Protein AF-A0A9J6FF32-F1 (afdb_monomer_lite)

Foldseek 3Di:
DLLCCCVVPVVCCLPVNPDDPSDDADEDDPPCVCVDPVNVVSCVVVVHHHDPPPCPVVVVVVVVVVVVCVVDCNVVVVVVCVVVVVVQCVVVVNDDDPD

Secondary structure (DSSP, 8-state):
-HHHHIIIIIHHHHHHSS-SS----B-----TTTTSHHHHHHHHHTT--B-----HHHHHHHHHHHHHHHTSSHHHHHHHTHHHHHHHHHHTTTSPP--

pLDDT: mean 79.6, std 11.07, range [51.25, 94.94]

InterPro domains:
  IPR036397 Ribonuclease H superfamily [G3DSA:3.30.420.10] (2-99)

Structure (mmCIF, N/CA/C/O backbone):
data_AF-A0A9J6FF32-F1
#
_entry.id   AF-A0A9J6FF32-F1
#
loop_
_atom_site.group_PDB
_atom_site.id
_atom_site.type_symbol
_atom_site.label_atom_id
_atom_site.label_alt_id
_atom_site.label_comp_id
_atom_site.label_asym_id
_atom_site.label_entity_id
_atom_site.label_seq_id
_atom_site.pdbx_PDB_ins_code
_atom_site.Cartn_x
_atom_site.Cartn_y
_atom_site.Cartn_z
_atom_site.occupancy
_atom_site.B_iso_or_equiv
_atom_site.auth_seq_id
_atom_site.auth_comp_id
_atom_site.auth_asym_id
_atom_site.auth_atom_id
_atom_site.pdbx_PDB_model_num
ATOM 1 N N . MET A 1 1 ? -13.613 3.757 -12.687 1.00 53.69 1 MET A N 1
ATOM 2 C CA . MET A 1 1 ? -12.268 3.211 -12.390 1.00 53.69 1 MET A CA 1
ATOM 3 C C . MET A 1 1 ? -11.546 4.081 -11.364 1.00 53.69 1 MET A C 1
ATOM 5 O O . MET A 1 1 ? -11.452 3.635 -10.238 1.00 53.69 1 MET A O 1
ATOM 9 N N . ALA A 1 2 ? -11.121 5.318 -11.669 1.00 52.84 2 ALA A N 1
ATOM 10 C CA . ALA A 1 2 ? -10.558 6.221 -10.644 1.00 52.84 2 ALA A CA 1
ATOM 11 C C . ALA A 1 2 ? -11.623 7.029 -9.872 1.00 52.84 2 ALA A C 1
ATOM 13 O O . ALA A 1 2 ? -11.468 7.228 -8.672 1.00 52.84 2 ALA A O 1
ATOM 14 N N . SER A 1 3 ? -12.720 7.444 -10.531 1.00 59.38 3 SER A N 1
ATOM 15 C CA . SER A 1 3 ? -13.782 8.211 -9.851 1.00 59.38 3 SER A CA 1
ATOM 16 C C . SER A 1 3 ? -14.506 7.424 -8.770 1.00 59.38 3 SER A C 1
ATOM 18 O O . SER A 1 3 ? -14.885 7.984 -7.753 1.00 59.38 3 SER A O 1
ATOM 20 N N . ASP A 1 4 ? -14.624 6.116 -8.980 1.00 76.50 4 ASP A N 1
ATOM 21 C CA . ASP A 1 4 ? -15.305 5.205 -8.068 1.00 76.50 4 ASP A CA 1
ATOM 22 C C . ASP A 1 4 ? -14.591 5.163 -6.709 1.00 76.50 4 ASP A C 1
ATOM 24 O O . ASP A 1 4 ? -15.208 5.386 -5.683 1.00 76.50 4 ASP A O 1
ATOM 28 N N . ILE A 1 5 ? -13.258 5.029 -6.696 1.00 82.69 5 ILE A N 1
ATOM 29 C CA . ILE A 1 5 ? -12.470 4.897 -5.457 1.00 82.69 5 ILE A CA 1
ATOM 30 C C . ILE A 1 5 ? -12.446 6.190 -4.632 1.00 82.69 5 ILE A C 1
ATOM 32 O O . ILE A 1 5 ? -12.495 6.135 -3.402 1.00 82.69 5 ILE A O 1
ATOM 36 N N . VAL A 1 6 ? -12.343 7.354 -5.282 1.00 81.31 6 VAL A N 1
ATOM 37 C CA . VAL A 1 6 ? -12.333 8.640 -4.562 1.00 81.31 6 VAL A CA 1
ATOM 38 C C . VAL A 1 6 ? -13.655 8.831 -3.820 1.00 81.31 6 VAL A C 1
ATOM 40 O O . VAL A 1 6 ? -13.652 9.132 -2.627 1.00 81.31 6 VAL A O 1
ATOM 43 N N . ASP A 1 7 ? -14.768 8.580 -4.506 1.00 85.25 7 ASP A N 1
ATOM 44 C CA . ASP A 1 7 ? -16.105 8.794 -3.961 1.00 85.25 7 ASP A CA 1
ATOM 45 C C . ASP A 1 7 ? -16.541 7.673 -3.003 1.00 85.25 7 ASP A C 1
ATOM 47 O O . ASP A 1 7 ? -17.208 7.947 -2.008 1.00 85.25 7 ASP A O 1
ATOM 51 N N . SER A 1 8 ? -16.161 6.419 -3.266 1.00 86.56 8 SER A N 1
ATOM 52 C CA . SER A 1 8 ? -16.629 5.259 -2.499 1.00 86.56 8 SER A CA 1
ATOM 53 C C . SER A 1 8 ? -15.719 4.868 -1.335 1.00 86.56 8 SER A C 1
ATOM 55 O O . SER A 1 8 ? -16.145 4.104 -0.472 1.00 86.56 8 SER A O 1
ATOM 57 N N . VAL A 1 9 ? -14.462 5.327 -1.319 1.00 85.31 9 VAL A N 1
ATOM 58 C CA . VAL A 1 9 ? -13.478 4.944 -0.293 1.00 85.31 9 VAL A CA 1
ATOM 59 C C . VAL A 1 9 ? -12.825 6.161 0.339 1.00 85.31 9 VAL A C 1
ATOM 61 O O . VAL A 1 9 ? -12.900 6.319 1.553 1.00 85.31 9 VAL A O 1
ATOM 64 N N . VAL A 1 10 ? -12.182 7.021 -0.456 1.00 83.12 10 VAL A N 1
ATOM 65 C CA . VAL A 1 10 ? -11.316 8.084 0.083 1.00 83.12 10 VAL A CA 1
ATOM 66 C C . VAL A 1 10 ? -12.116 9.099 0.893 1.00 83.12 10 VAL A C 1
ATOM 68 O O . VAL A 1 10 ? -11.735 9.407 2.019 1.00 83.12 10 VAL A O 1
ATOM 71 N N . ILE A 1 11 ? -13.224 9.599 0.342 1.00 84.81 11 ILE A N 1
ATOM 72 C CA . ILE A 1 11 ? -14.060 10.596 1.019 1.00 84.81 11 ILE A CA 1
ATOM 73 C C . ILE A 1 11 ? -14.747 10.005 2.262 1.00 84.81 11 ILE A C 1
ATOM 75 O O . ILE A 1 11 ? -14.587 10.597 3.329 1.00 84.81 11 ILE A O 1
ATOM 79 N N . PRO A 1 12 ? -15.431 8.843 2.197 1.00 87.00 12 PRO A N 1
ATOM 80 C CA . PRO A 1 12 ? -16.011 8.229 3.393 1.00 87.00 12 PRO A CA 1
ATOM 81 C C . PRO A 1 12 ? -14.971 7.941 4.477 1.00 87.00 12 PRO A C 1
ATOM 83 O O . PRO A 1 12 ? -15.205 8.214 5.646 1.00 87.00 12 PRO A O 1
ATOM 86 N N . TYR A 1 13 ? -13.786 7.453 4.105 1.00 82.81 13 TYR A N 1
ATOM 87 C CA . TYR A 1 13 ? -12.728 7.180 5.077 1.00 82.81 13 TYR A CA 1
ATOM 88 C C . TYR A 1 13 ? -12.163 8.455 5.715 1.00 82.81 13 TYR A C 1
ATOM 90 O O . TYR A 1 13 ? -11.763 8.434 6.876 1.00 82.81 13 TYR A O 1
ATOM 98 N N . ALA A 1 14 ? -12.122 9.565 4.976 1.00 80.62 14 ALA A N 1
ATOM 99 C CA . ALA A 1 14 ? -11.718 10.852 5.523 1.00 80.62 14 ALA A CA 1
ATOM 100 C C . ALA A 1 14 ? -12.778 11.416 6.484 1.00 80.62 14 ALA A C 1
ATOM 102 O O . ALA A 1 14 ? -12.424 11.892 7.552 1.00 80.62 14 ALA A O 1
ATOM 103 N N . LEU A 1 15 ? -14.065 11.346 6.134 1.00 81.38 15 LEU A N 1
ATOM 104 C CA . LEU A 1 15 ? -15.141 11.964 6.919 1.00 81.38 15 LEU A CA 1
ATOM 105 C C . LEU A 1 15 ? -15.604 11.117 8.113 1.00 81.38 15 LEU A C 1
ATOM 107 O O . LEU A 1 15 ? -15.848 11.664 9.184 1.00 81.38 15 LEU A O 1
ATOM 111 N N . ASP A 1 16 ? -15.707 9.801 7.929 1.00 82.19 16 ASP A N 1
ATOM 112 C CA . ASP A 1 16 ? -16.260 8.859 8.913 1.00 82.19 16 ASP A CA 1
ATOM 113 C C . ASP A 1 16 ? -15.176 7.970 9.558 1.00 82.19 16 ASP A C 1
ATOM 115 O O . ASP A 1 16 ? -15.471 7.057 10.334 1.00 82.19 16 ASP A O 1
ATOM 119 N N . GLY A 1 17 ? -13.904 8.196 9.211 1.00 74.94 17 GLY A N 1
ATOM 120 C CA . GLY A 1 17 ? -12.762 7.465 9.756 1.00 74.94 17 GLY A CA 1
ATOM 121 C C . GLY A 1 17 ? -12.395 7.865 11.191 1.00 74.94 17 GLY A C 1
ATOM 122 O O . GLY A 1 17 ? -12.956 8.794 11.765 1.00 74.94 17 GLY A O 1
ATOM 123 N N . PRO A 1 18 ? -11.403 7.195 11.803 1.00 75.31 18 PRO A N 1
ATOM 124 C CA . PRO A 1 18 ? -11.068 7.355 13.224 1.00 75.31 18 PRO A CA 1
ATOM 125 C C . PRO A 1 18 ? -10.344 8.673 13.574 1.00 75.31 18 PRO A C 1
ATOM 127 O O . PRO A 1 18 ? -9.779 8.787 14.662 1.00 75.31 18 PRO A O 1
ATOM 130 N N . PHE A 1 19 ? -10.299 9.650 12.667 1.00 68.38 19 PHE A N 1
ATOM 131 C CA . PHE A 1 19 ? -9.480 10.858 12.792 1.00 68.38 19 PHE A CA 1
ATOM 132 C C . PHE A 1 19 ? -10.355 12.057 13.180 1.00 68.38 19 PHE A C 1
ATOM 134 O O . PHE A 1 19 ? -11.321 12.365 12.491 1.00 68.38 19 PHE A O 1
ATOM 141 N N . ALA A 1 20 ? -10.027 12.725 14.285 1.00 62.00 20 ALA A N 1
ATOM 142 C CA . ALA A 1 20 ? -10.933 13.637 14.992 1.00 62.00 20 ALA A CA 1
ATOM 143 C C . ALA A 1 20 ? -10.947 15.089 14.468 1.00 62.00 20 ALA A C 1
ATOM 145 O O . ALA A 1 20 ? -11.730 15.913 14.933 1.00 62.00 20 ALA A O 1
ATOM 146 N N . ASP A 1 21 ? -10.049 15.416 13.547 1.00 65.44 21 ASP A N 1
ATOM 147 C CA . ASP A 1 21 ? -9.594 16.771 13.247 1.00 65.44 21 ASP A CA 1
ATOM 148 C C . ASP A 1 21 ? -10.059 17.307 11.882 1.00 65.44 21 ASP A C 1
ATOM 150 O O . ASP A 1 21 ? -9.893 18.496 11.608 1.00 65.44 21 ASP A O 1
ATOM 154 N N . GLY A 1 22 ? -10.703 16.479 11.049 1.00 63.81 22 GLY A N 1
ATOM 155 C CA . GLY A 1 22 ? -11.446 16.916 9.856 1.00 63.81 22 GLY A CA 1
ATOM 156 C C . GLY A 1 22 ? -10.606 17.525 8.722 1.00 63.81 22 GLY A C 1
ATOM 157 O O . GLY A 1 22 ? -11.156 17.921 7.694 1.00 63.81 22 GLY A O 1
ATOM 158 N N . LEU A 1 23 ? -9.285 17.623 8.894 1.00 67.12 23 LEU A N 1
ATOM 159 C CA . LEU A 1 23 ? -8.345 18.215 7.947 1.00 67.12 23 LEU A CA 1
ATOM 160 C C . LEU A 1 23 ? -7.433 17.129 7.384 1.00 67.12 23 LEU A C 1
ATOM 162 O O . LEU A 1 23 ? -6.546 16.622 8.069 1.00 67.12 23 LEU A O 1
ATOM 166 N N . TYR A 1 24 ? -7.631 16.802 6.109 1.00 70.25 24 TYR A N 1
ATOM 167 C CA . TYR A 1 24 ? -6.944 15.692 5.458 1.00 70.25 24 TYR A CA 1
ATOM 168 C C . TYR A 1 24 ? -6.204 16.141 4.209 1.00 70.25 24 TYR A C 1
ATOM 170 O O . TYR A 1 24 ? -6.665 16.988 3.445 1.00 70.25 24 TYR A O 1
ATOM 178 N N . TYR A 1 25 ? -5.067 15.497 3.979 1.00 71.38 25 TYR A N 1
ATOM 179 C CA . TYR A 1 25 ? -4.280 15.660 2.773 1.00 71.38 25 TYR A CA 1
ATOM 180 C C . TYR A 1 25 ? -4.181 14.330 2.039 1.00 71.38 25 TYR A C 1
ATOM 182 O O . TYR A 1 25 ? -3.754 13.324 2.608 1.00 71.38 25 TYR A O 1
ATOM 190 N N . LEU A 1 26 ? -4.528 14.327 0.753 1.00 77.19 26 LEU A N 1
ATOM 191 C CA . LEU A 1 26 ? -4.406 13.132 -0.070 1.00 77.19 26 LEU A CA 1
ATOM 192 C C . LEU A 1 26 ? -2.982 13.014 -0.623 1.00 77.19 26 LEU A C 1
ATOM 194 O O . LEU A 1 26 ? -2.524 13.838 -1.415 1.00 77.19 26 LEU A O 1
ATOM 198 N N . GLN A 1 27 ? -2.276 11.950 -0.252 1.00 79.12 27 GLN A N 1
ATOM 199 C CA . GLN A 1 27 ? -0.965 11.635 -0.811 1.00 79.12 27 GLN A CA 1
ATOM 200 C C . GLN A 1 27 ? -1.084 10.507 -1.848 1.00 79.12 27 GLN A C 1
ATOM 202 O O . GLN A 1 27 ? -1.407 9.376 -1.510 1.00 79.12 27 GLN A O 1
ATOM 207 N N . GLN A 1 28 ? -0.750 10.789 -3.111 1.00 75.94 28 GLN A N 1
ATOM 208 C CA . GLN A 1 28 ? -0.788 9.817 -4.224 1.00 75.94 28 GLN A CA 1
ATOM 209 C C . GLN A 1 28 ? 0.505 9.845 -5.046 1.00 75.94 28 GLN A C 1
ATOM 211 O O . GLN A 1 28 ? 1.176 10.876 -5.068 1.00 75.94 28 GLN A O 1
ATOM 216 N N . ASP A 1 29 ? 0.899 8.734 -5.669 1.00 70.44 29 ASP A N 1
ATOM 217 C CA . ASP A 1 29 ? 2.103 8.680 -6.515 1.00 70.44 29 ASP A CA 1
ATOM 218 C C . ASP A 1 29 ? 1.955 9.491 -7.826 1.00 70.44 29 ASP A C 1
ATOM 220 O O . ASP A 1 29 ? 0.905 10.067 -8.112 1.00 70.44 29 ASP A O 1
ATOM 224 N N . ARG A 1 30 ? 3.023 9.560 -8.637 1.00 72.94 30 ARG A N 1
ATOM 225 C CA . ARG A 1 30 ? 3.018 10.266 -9.935 1.00 72.94 30 ARG A CA 1
ATOM 226 C C . ARG A 1 30 ? 2.662 9.369 -11.126 1.00 72.94 30 ARG A C 1
ATOM 228 O O . ARG A 1 30 ? 3.029 9.698 -12.255 1.00 72.94 30 ARG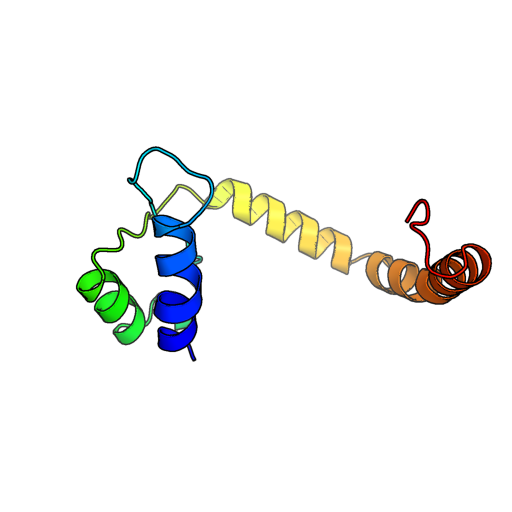 A O 1
ATOM 235 N N . SER A 1 31 ? 1.986 8.242 -10.910 1.00 74.19 31 SER A N 1
ATOM 236 C CA . SER A 1 31 ? 1.541 7.401 -12.022 1.00 74.19 31 SER A CA 1
ATOM 237 C C . SER A 1 31 ? 0.653 8.198 -12.986 1.00 74.19 31 SER A C 1
ATOM 239 O O . SER A 1 31 ? -0.046 9.142 -12.604 1.00 74.19 31 SER A O 1
ATOM 241 N N . LEU A 1 32 ? 0.686 7.829 -14.270 1.00 76.38 32 LEU A N 1
ATOM 242 C CA . LEU A 1 32 ? -0.046 8.549 -15.320 1.00 76.38 32 LEU A CA 1
ATOM 243 C C . LEU A 1 32 ? -1.551 8.631 -15.034 1.00 76.38 32 LEU A C 1
ATOM 245 O O . LEU A 1 32 ? -2.182 9.626 -15.381 1.00 76.38 32 LEU A O 1
ATOM 249 N N . ILE A 1 33 ? -2.107 7.619 -14.362 1.00 80.62 33 ILE A N 1
ATOM 250 C CA . ILE A 1 33 ? -3.515 7.585 -13.958 1.00 80.62 33 ILE A CA 1
ATOM 251 C C . ILE A 1 33 ? -3.830 8.630 -12.878 1.00 80.62 33 ILE A C 1
ATOM 253 O O . ILE A 1 33 ? -4.835 9.319 -12.992 1.00 80.62 33 ILE A O 1
ATOM 257 N N . HIS A 1 34 ? -2.953 8.821 -11.891 1.00 77.50 34 HIS A N 1
ATOM 258 C CA . HIS A 1 34 ? -3.122 9.793 -10.804 1.00 77.50 34 HIS A CA 1
ATOM 259 C C . HIS A 1 34 ? -2.855 11.231 -11.258 1.00 77.50 34 HIS A C 1
ATOM 261 O O . HIS A 1 34 ? -3.441 12.187 -10.757 1.00 77.50 34 HIS A O 1
ATOM 267 N N . MET A 1 35 ? -1.988 11.398 -12.257 1.00 79.44 35 MET A N 1
ATOM 268 C CA . MET A 1 35 ? -1.672 12.700 -12.848 1.00 79.44 35 MET A CA 1
ATOM 269 C C . MET A 1 35 ? -2.629 13.110 -13.975 1.00 79.44 35 MET A C 1
ATOM 271 O O . MET A 1 35 ? -2.523 14.238 -14.472 1.00 79.44 35 MET A O 1
ATOM 275 N N . ALA A 1 36 ? -3.549 12.226 -14.377 1.00 85.31 36 ALA A N 1
ATOM 276 C CA . ALA A 1 36 ? -4.516 12.476 -15.435 1.00 85.31 36 ALA A CA 1
ATOM 277 C C . ALA A 1 36 ? -5.394 13.695 -15.118 1.00 85.31 36 ALA A C 1
ATOM 279 O O . ALA A 1 36 ? -5.806 13.921 -13.979 1.00 85.31 36 ALA A O 1
ATOM 280 N N . ARG A 1 37 ? -5.727 14.472 -16.156 1.00 83.31 37 ARG A N 1
ATOM 281 C CA . ARG A 1 37 ? -6.546 15.687 -16.021 1.00 83.31 37 ARG A CA 1
ATOM 282 C C . ARG A 1 37 ? -7.897 15.405 -15.358 1.00 83.31 37 ARG A C 1
ATOM 284 O O . ARG A 1 37 ? -8.322 16.187 -14.520 1.00 83.31 37 ARG A O 1
ATOM 291 N N . SER A 1 38 ? -8.538 14.293 -15.715 1.00 85.62 38 SER A N 1
ATOM 292 C CA . SER A 1 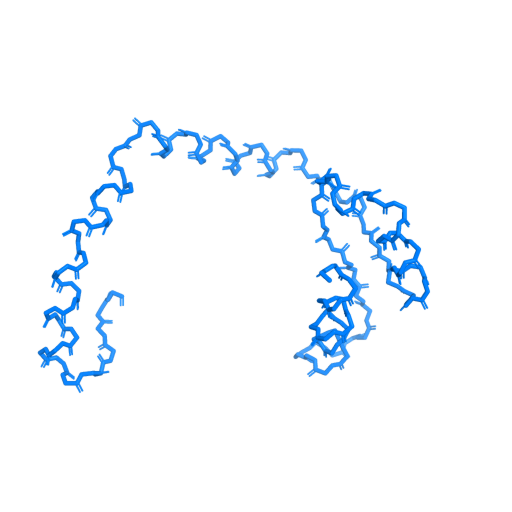38 ? -9.827 13.878 -15.151 1.00 85.62 38 SER A CA 1
ATOM 293 C C . SER A 1 38 ? -9.753 13.586 -13.652 1.00 85.62 38 SER A C 1
ATOM 295 O O . SER A 1 38 ? -10.680 13.922 -12.928 1.00 85.62 38 SER A O 1
ATOM 297 N N . VAL A 1 39 ? -8.649 13.007 -13.175 1.00 82.38 39 VAL A N 1
ATOM 298 C CA . VAL A 1 39 ? -8.449 12.726 -11.747 1.00 82.38 39 VAL A CA 1
ATOM 299 C C . VAL A 1 39 ? -8.181 14.012 -10.976 1.00 82.38 39 VAL A C 1
ATOM 301 O O . VAL A 1 39 ? -8.774 14.215 -9.926 1.00 82.38 39 VAL A O 1
ATOM 304 N N . LYS A 1 40 ? -7.363 14.922 -11.517 1.00 81.69 40 LYS A N 1
ATOM 305 C CA . LYS A 1 40 ? -7.152 16.242 -10.901 1.00 81.69 40 LYS A CA 1
ATOM 306 C C . LYS A 1 40 ? -8.453 17.030 -10.774 1.00 81.69 40 LYS A C 1
ATOM 308 O O . LYS A 1 40 ? -8.749 17.519 -9.697 1.00 81.69 40 LYS A O 1
ATOM 313 N N . HIS A 1 41 ? -9.243 17.074 -11.847 1.00 83.31 41 HIS A N 1
ATOM 314 C CA . HIS A 1 41 ? -10.535 17.758 -11.847 1.00 83.31 41 HIS A CA 1
ATOM 315 C C . HIS A 1 41 ? -11.485 17.189 -10.791 1.00 83.31 41 HIS A C 1
ATOM 317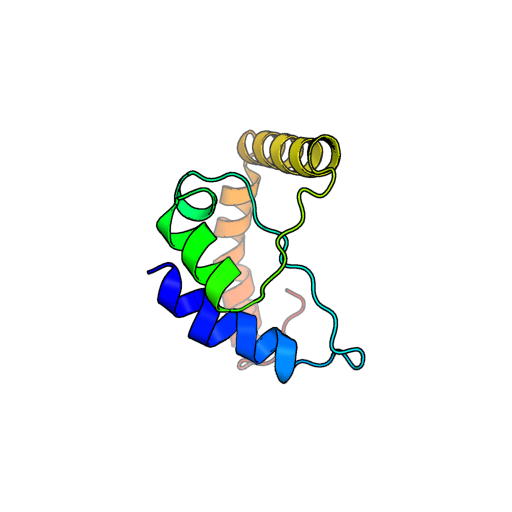 O O . HIS A 1 41 ? -12.096 17.946 -10.051 1.00 83.31 41 HIS A O 1
ATOM 323 N N . LEU A 1 42 ? -11.555 15.860 -10.676 1.00 84.69 42 LEU A N 1
ATOM 324 C CA . LEU A 1 42 ? -12.372 15.211 -9.656 1.00 84.69 42 LEU A CA 1
ATOM 325 C C . LEU A 1 42 ? -11.921 15.574 -8.235 1.00 84.69 42 LEU A C 1
ATOM 327 O O . LEU A 1 42 ? -12.753 15.831 -7.374 1.00 84.69 42 LEU A O 1
ATOM 331 N N . LEU A 1 43 ? -10.612 15.589 -7.970 1.00 84.38 43 LEU A N 1
ATOM 332 C CA . LEU A 1 43 ? -10.094 15.956 -6.650 1.00 84.38 43 LEU A CA 1
ATOM 333 C C . LEU A 1 43 ? -10.411 17.417 -6.312 1.00 84.38 43 LEU A C 1
ATOM 335 O O . LEU A 1 43 ? -10.837 17.694 -5.191 1.00 84.38 43 LEU A O 1
ATOM 339 N N . ASP A 1 44 ? -10.288 18.316 -7.290 1.00 83.62 44 ASP A N 1
ATOM 340 C CA . ASP A 1 44 ? -10.655 19.725 -7.140 1.00 83.62 44 ASP A CA 1
ATOM 341 C C . ASP A 1 44 ? -12.164 19.888 -6.869 1.00 83.62 44 ASP A C 1
ATOM 343 O O . ASP A 1 44 ? -12.546 20.58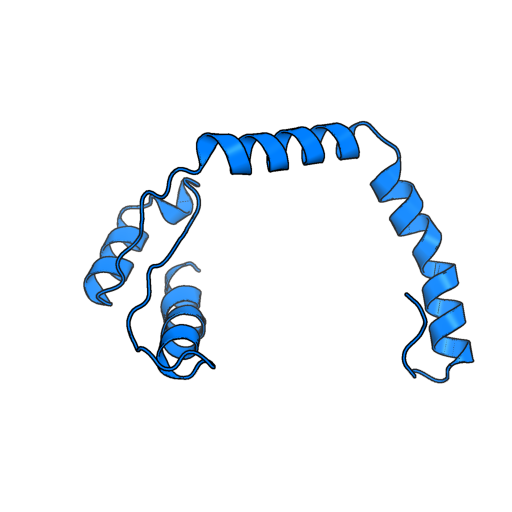9 -5.932 1.00 83.62 44 ASP A O 1
ATOM 347 N N . GLU A 1 45 ? -13.034 19.189 -7.612 1.00 87.12 45 GLU A N 1
ATOM 348 C CA . GLU A 1 45 ? -14.497 19.201 -7.410 1.00 87.12 45 GLU A CA 1
ATOM 349 C C . GLU A 1 45 ? -14.917 18.710 -6.019 1.00 87.12 45 GLU A C 1
ATOM 351 O O . GLU A 1 45 ? -15.942 19.136 -5.485 1.00 87.12 45 GLU A O 1
ATOM 356 N N . ARG A 1 46 ? -14.130 17.814 -5.419 1.00 83.06 46 ARG A N 1
ATOM 357 C CA . ARG A 1 46 ? -14.379 17.262 -4.082 1.00 83.06 46 ARG A CA 1
ATOM 358 C C . ARG A 1 46 ? -13.649 18.017 -2.968 1.00 83.06 46 ARG A C 1
ATOM 360 O O . ARG A 1 46 ? -13.739 17.609 -1.814 1.00 83.06 46 ARG A O 1
ATOM 367 N N . GLY A 1 47 ? -12.935 19.098 -3.292 1.00 80.06 47 GLY A N 1
ATOM 368 C CA . GLY A 1 47 ? -12.177 19.890 -2.320 1.00 80.06 47 GLY A CA 1
ATOM 369 C C . GLY A 1 47 ? -10.998 19.137 -1.694 1.00 80.06 47 GLY A C 1
ATOM 370 O O . GLY A 1 47 ? -10.564 19.473 -0.593 1.00 80.06 47 GLY A O 1
ATOM 371 N N . VAL A 1 48 ? -10.481 18.105 -2.367 1.00 80.69 48 VAL A N 1
ATOM 372 C CA . VAL A 1 48 ? -9.402 17.258 -1.855 1.00 80.69 48 VAL A CA 1
ATOM 373 C C . VAL A 1 48 ? -8.047 17.860 -2.216 1.00 80.69 48 VAL A C 1
ATOM 375 O O . VAL A 1 48 ? -7.634 17.867 -3.375 1.00 80.69 48 VAL A O 1
ATOM 378 N N . MET A 1 49 ? -7.300 18.308 -1.206 1.00 72.25 49 MET A N 1
ATOM 379 C CA . MET A 1 49 ? -5.946 18.827 -1.401 1.00 72.25 49 MET A CA 1
ATOM 380 C C . MET A 1 49 ? -4.935 17.682 -1.510 1.00 72.25 49 MET A C 1
ATOM 382 O O . MET A 1 49 ? -4.646 16.985 -0.534 1.00 72.25 49 MET A O 1
ATOM 386 N N . ALA A 1 50 ? -4.358 17.507 -2.700 1.00 68.31 50 ALA A N 1
ATOM 387 C CA . ALA A 1 50 ? -3.267 16.563 -2.905 1.00 68.31 50 ALA A CA 1
ATOM 388 C C . ALA A 1 50 ? -1.905 17.218 -2.622 1.00 68.31 50 ALA A C 1
ATOM 390 O O . ALA A 1 50 ? -1.569 18.238 -3.227 1.00 68.31 50 ALA A O 1
ATOM 391 N N . THR A 1 51 ? -1.087 16.634 -1.739 1.00 58.97 51 THR A N 1
ATOM 392 C CA . THR A 1 51 ? 0.261 17.176 -1.468 1.00 58.97 51 THR A CA 1
ATOM 393 C C . THR A 1 51 ? 1.280 16.644 -2.468 1.00 58.97 51 THR A C 1
ATOM 395 O O . THR A 1 51 ? 1.331 15.451 -2.788 1.00 58.97 51 THR A O 1
ATOM 398 N N . ALA A 1 52 ? 2.171 17.531 -2.906 1.00 56.66 52 ALA A N 1
ATOM 399 C CA . ALA A 1 52 ? 3.446 17.158 -3.501 1.00 56.66 52 ALA A CA 1
ATOM 400 C C . ALA A 1 52 ? 4.478 16.910 -2.382 1.00 56.66 52 ALA A C 1
ATOM 402 O O . ALA A 1 52 ? 5.491 17.594 -2.309 1.00 56.66 52 ALA A O 1
ATOM 403 N N . GLY A 1 53 ? 4.193 16.007 -1.438 1.00 53.12 53 GLY A N 1
ATOM 404 C CA . GLY A 1 53 ? 5.121 15.716 -0.338 1.00 53.12 53 GLY A CA 1
ATOM 405 C C . GLY A 1 53 ? 6.497 15.236 -0.842 1.00 53.12 53 GLY A C 1
ATOM 406 O O . GLY A 1 53 ? 6.553 14.610 -1.909 1.00 53.12 53 GLY A O 1
ATOM 407 N N . PRO A 1 54 ? 7.598 15.500 -0.101 1.00 52.19 54 PRO A N 1
ATOM 408 C CA . PRO A 1 54 ? 8.957 15.141 -0.506 1.00 52.19 54 PRO A CA 1
ATOM 409 C C . PRO A 1 54 ? 9.095 13.618 -0.487 1.00 52.19 54 PRO A C 1
ATOM 411 O O . PRO A 1 54 ? 9.218 12.993 0.564 1.00 52.19 54 PRO A O 1
ATOM 414 N N . ARG A 1 55 ? 8.994 13.013 -1.670 1.00 51.25 55 ARG A N 1
ATOM 415 C CA . ARG A 1 55 ? 8.884 11.561 -1.836 1.00 51.25 55 ARG A CA 1
ATOM 416 C C . ARG A 1 55 ? 10.146 10.909 -2.363 1.00 51.25 55 ARG A C 1
ATOM 418 O O . ARG A 1 55 ? 10.184 9.688 -2.406 1.00 51.25 55 ARG A O 1
ATOM 425 N N . ASP A 1 56 ? 11.154 11.683 -2.744 1.00 59.03 56 ASP A N 1
ATOM 426 C CA . ASP A 1 56 ? 12.257 11.123 -3.518 1.00 59.03 56 ASP A CA 1
ATOM 427 C C . ASP A 1 56 ? 13.045 10.108 -2.685 1.00 59.03 56 ASP A C 1
ATOM 429 O O . ASP A 1 56 ? 13.177 8.971 -3.109 1.00 59.03 56 ASP A O 1
ATOM 433 N N . ALA A 1 57 ? 13.427 10.437 -1.446 1.00 57.78 57 ALA A N 1
ATOM 434 C CA . ALA A 1 57 ? 14.245 9.539 -0.626 1.00 57.78 57 ALA A CA 1
ATOM 435 C C . ALA A 1 57 ? 13.497 8.291 -0.114 1.00 57.78 57 ALA A C 1
ATOM 437 O O . ALA A 1 57 ? 14.024 7.185 -0.194 1.00 57.78 57 ALA A O 1
ATOM 438 N N . LEU A 1 58 ? 12.266 8.435 0.398 1.00 64.12 58 LEU A N 1
ATOM 439 C CA . LEU A 1 58 ? 11.501 7.286 0.909 1.00 64.12 58 LEU A CA 1
ATOM 440 C C . LEU A 1 58 ? 11.069 6.357 -0.228 1.00 64.12 58 LEU A C 1
ATOM 442 O O . LEU A 1 58 ? 11.137 5.139 -0.092 1.00 64.12 58 LEU A O 1
ATOM 446 N N . TRP A 1 59 ? 10.630 6.921 -1.354 1.00 69.75 59 TRP A N 1
ATOM 447 C CA . TRP A 1 59 ? 10.220 6.118 -2.499 1.00 69.75 59 TRP A CA 1
ATOM 448 C C . TRP A 1 59 ? 11.410 5.456 -3.185 1.00 69.75 59 TRP A C 1
ATOM 450 O O . TRP A 1 59 ? 11.312 4.297 -3.575 1.00 69.75 59 TRP A O 1
ATOM 460 N N . GLN A 1 60 ? 12.545 6.153 -3.262 1.00 71.69 60 GLN A N 1
ATOM 461 C CA . GLN A 1 60 ? 13.800 5.564 -3.706 1.00 71.69 60 GLN A CA 1
ATOM 462 C C . GLN A 1 60 ? 14.201 4.391 -2.808 1.00 71.69 60 GLN A C 1
ATOM 464 O O . GLN A 1 60 ? 14.446 3.313 -3.331 1.00 71.69 60 GLN A O 1
ATOM 469 N N . ALA A 1 61 ? 14.166 4.543 -1.481 1.00 72.44 61 ALA A N 1
ATOM 470 C CA . ALA A 1 61 ? 14.492 3.456 -0.557 1.00 72.44 61 ALA A CA 1
ATOM 471 C C . ALA A 1 61 ? 13.542 2.249 -0.697 1.00 72.44 61 ALA A C 1
ATOM 473 O O . ALA A 1 61 ? 13.987 1.102 -0.687 1.00 72.44 61 ALA A O 1
ATOM 474 N N . VAL A 1 62 ? 12.235 2.489 -0.867 1.00 76.44 62 VAL A N 1
ATOM 475 C CA . VAL A 1 62 ? 11.245 1.422 -1.099 1.00 76.44 62 VAL A CA 1
ATOM 476 C C . VAL A 1 62 ? 11.498 0.711 -2.427 1.00 76.44 62 VAL A C 1
ATOM 478 O O . VAL A 1 62 ? 11.455 -0.518 -2.474 1.00 76.44 62 VAL A O 1
ATOM 481 N N . GLU A 1 63 ? 11.763 1.449 -3.505 1.00 82.19 63 GLU A N 1
ATOM 482 C CA . GLU A 1 63 ? 12.003 0.840 -4.814 1.00 82.19 63 GLU A CA 1
ATOM 483 C C . GLU A 1 63 ? 13.352 0.111 -4.860 1.00 82.19 63 GLU A C 1
ATOM 485 O O . GLU A 1 63 ? 13.418 -0.990 -5.400 1.00 82.19 63 GLU A O 1
ATOM 490 N N . GLU A 1 64 ? 14.403 0.654 -4.244 1.00 83.44 64 GLU A N 1
ATOM 491 C CA . GLU A 1 64 ? 15.699 -0.016 -4.083 1.00 83.44 64 GLU A CA 1
ATOM 492 C C . GLU A 1 64 ? 15.542 -1.345 -3.339 1.00 83.44 64 GLU A C 1
ATOM 494 O O . GLU A 1 64 ? 15.994 -2.388 -3.819 1.00 83.44 64 GLU A O 1
ATOM 499 N N . GLU A 1 65 ? 14.826 -1.338 -2.214 1.00 87.56 65 GLU A N 1
ATOM 500 C CA . GLU A 1 65 ? 14.563 -2.546 -1.439 1.00 87.56 65 GLU A CA 1
ATOM 501 C C . GLU A 1 65 ? 13.705 -3.548 -2.220 1.00 87.56 65 GLU A C 1
ATOM 503 O O . GLU A 1 65 ? 13.977 -4.751 -2.222 1.00 87.56 65 GLU A O 1
ATOM 508 N N . ARG A 1 66 ? 12.708 -3.067 -2.968 1.00 85.75 66 ARG A N 1
ATOM 509 C CA . ARG A 1 66 ? 11.891 -3.913 -3.843 1.00 85.75 66 ARG A CA 1
ATOM 510 C C . ARG A 1 66 ? 12.739 -4.586 -4.918 1.00 85.75 66 ARG A C 1
ATOM 512 O O . ARG A 1 66 ? 12.585 -5.786 -5.143 1.00 85.75 66 ARG A O 1
ATOM 519 N N . GLN A 1 67 ? 13.631 -3.851 -5.581 1.00 89.19 67 GLN A N 1
ATOM 520 C CA . GLN A 1 67 ? 14.525 -4.417 -6.596 1.00 89.19 67 GLN A CA 1
ATOM 521 C C . GLN A 1 67 ? 15.511 -5.411 -5.979 1.00 89.19 67 GLN A C 1
ATOM 523 O O . GLN A 1 67 ? 15.705 -6.494 -6.535 1.00 89.19 67 GLN A O 1
ATOM 528 N N . ARG A 1 68 ? 16.052 -5.107 -4.792 1.00 93.75 68 ARG A N 1
ATOM 529 C CA . ARG A 1 68 ? 16.895 -6.035 -4.030 1.00 93.75 68 ARG A CA 1
ATOM 530 C C . ARG A 1 68 ? 16.156 -7.339 -3.737 1.00 93.75 68 ARG A C 1
ATOM 532 O O . ARG A 1 68 ? 16.690 -8.406 -4.020 1.00 93.75 68 ARG A O 1
ATOM 539 N N . LEU A 1 69 ? 14.922 -7.272 -3.232 1.00 87.75 69 LEU A N 1
ATOM 540 C CA . LEU A 1 69 ? 14.112 -8.457 -2.939 1.00 87.75 69 LEU A CA 1
ATOM 541 C C . LEU A 1 69 ? 13.775 -9.255 -4.207 1.00 87.75 69 LEU A C 1
ATOM 543 O O . LEU A 1 69 ? 13.821 -10.483 -4.177 1.00 87.75 69 LEU A O 1
ATOM 547 N N . ARG A 1 70 ? 13.508 -8.593 -5.341 1.00 88.50 70 ARG A N 1
ATOM 548 C CA . ARG A 1 70 ? 13.261 -9.266 -6.633 1.00 88.50 70 ARG A CA 1
ATOM 549 C C . ARG A 1 70 ? 14.474 -10.011 -7.184 1.00 88.50 70 ARG A C 1
ATOM 551 O O . ARG A 1 70 ? 14.289 -10.955 -7.944 1.00 88.50 70 ARG A O 1
ATOM 558 N N . ALA A 1 71 ? 15.683 -9.593 -6.823 1.00 91.25 71 ALA A N 1
ATOM 559 C CA . ALA A 1 71 ? 16.914 -10.294 -7.181 1.00 91.25 71 ALA A CA 1
ATOM 560 C C . ALA A 1 71 ? 17.189 -11.525 -6.293 1.00 91.25 71 ALA A C 1
ATOM 562 O O . ALA A 1 71 ? 18.146 -12.255 -6.538 1.00 91.25 71 ALA A O 1
ATOM 563 N N . THR A 1 72 ? 16.367 -11.758 -5.266 1.00 94.25 72 THR A N 1
ATOM 564 C CA . THR A 1 72 ? 16.448 -12.933 -4.387 1.00 94.25 72 THR A CA 1
ATOM 565 C C . THR A 1 72 ? 15.323 -13.928 -4.675 1.00 94.25 72 THR A C 1
ATOM 567 O O . THR A 1 72 ? 14.386 -13.647 -5.419 1.00 94.25 72 THR A O 1
ATOM 570 N N . ASP A 1 73 ? 15.373 -15.086 -4.023 1.00 92.62 73 ASP A N 1
ATOM 571 C CA . ASP A 1 73 ? 14.325 -16.108 -4.051 1.00 92.62 73 ASP A CA 1
ATO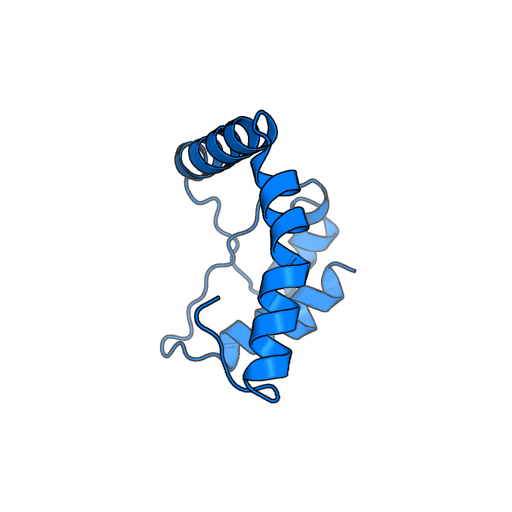M 572 C C . ASP A 1 73 ? 13.174 -15.831 -3.063 1.00 92.62 73 ASP A C 1
ATOM 574 O O . ASP A 1 73 ? 12.318 -16.691 -2.857 1.00 92.62 73 ASP A O 1
ATOM 578 N N . PHE A 1 74 ? 13.116 -14.637 -2.459 1.00 89.94 74 PHE A N 1
ATOM 579 C CA . PHE A 1 74 ? 12.164 -14.291 -1.398 1.00 89.94 74 PHE A CA 1
ATOM 580 C C . PHE A 1 74 ? 10.707 -14.618 -1.758 1.00 89.94 74 PHE A C 1
ATOM 582 O O . PHE A 1 74 ? 10.010 -15.261 -0.975 1.00 89.94 74 PHE A O 1
ATOM 589 N N . ALA A 1 75 ? 10.252 -14.231 -2.954 1.00 81.81 75 ALA A N 1
ATOM 590 C CA . ALA A 1 75 ? 8.889 -14.516 -3.409 1.00 81.81 75 ALA A CA 1
ATOM 591 C C . ALA A 1 75 ? 8.628 -16.021 -3.594 1.00 81.81 75 ALA A C 1
ATOM 593 O O . ALA A 1 75 ? 7.558 -16.504 -3.224 1.00 81.81 75 ALA A O 1
ATOM 594 N N . ALA A 1 76 ? 9.606 -16.766 -4.118 1.00 86.62 76 ALA A N 1
ATOM 595 C CA . ALA A 1 76 ? 9.498 -18.214 -4.281 1.00 86.62 76 ALA A CA 1
ATOM 596 C C . ALA A 1 76 ? 9.424 -18.909 -2.915 1.00 86.62 76 ALA A C 1
ATOM 598 O O . ALA A 1 76 ? 8.493 -19.667 -2.664 1.00 86.62 76 ALA A O 1
ATOM 599 N N . ARG A 1 77 ? 10.312 -18.553 -1.981 1.00 90.12 77 ARG A N 1
ATOM 600 C CA . ARG A 1 77 ? 10.318 -19.089 -0.610 1.00 90.12 77 ARG A CA 1
ATOM 601 C C . ARG A 1 77 ? 9.051 -18.747 0.168 1.00 90.12 77 ARG A C 1
ATOM 603 O O . ARG A 1 77 ? 8.564 -19.563 0.950 1.00 90.12 77 ARG A O 1
ATOM 610 N N . LEU A 1 78 ? 8.508 -17.547 -0.036 1.00 87.88 78 LEU A N 1
ATOM 611 C CA . LEU A 1 78 ? 7.224 -17.159 0.539 1.00 87.88 78 LEU A CA 1
ATOM 612 C C . LEU A 1 78 ? 6.107 -18.060 0.005 1.00 87.88 78 LEU A C 1
ATOM 614 O O . LEU A 1 78 ? 5.323 -18.586 0.794 1.00 87.88 78 LEU A O 1
ATOM 618 N N . PHE A 1 79 ? 6.067 -18.292 -1.307 1.00 87.25 79 PHE A N 1
ATOM 619 C CA . PHE A 1 79 ? 5.075 -19.166 -1.928 1.00 87.25 79 PHE A CA 1
ATOM 620 C C . PHE A 1 79 ? 5.207 -20.623 -1.458 1.00 87.25 79 PHE A C 1
ATOM 622 O O . PHE A 1 79 ? 4.225 -21.241 -1.052 1.00 87.25 79 PHE A O 1
ATOM 629 N N . GLU A 1 80 ? 6.429 -21.150 -1.406 1.00 90.94 80 GLU A N 1
ATOM 630 C CA . GLU A 1 80 ? 6.735 -22.493 -0.896 1.00 90.94 80 GLU A CA 1
ATOM 631 C C . GLU A 1 80 ? 6.342 -22.680 0.577 1.00 90.94 80 GLU A C 1
ATOM 633 O O . GLU A 1 80 ? 6.108 -23.802 1.025 1.00 90.94 80 GLU A O 1
ATOM 638 N N . SER A 1 81 ? 6.226 -21.594 1.347 1.00 92.38 81 SER A N 1
ATOM 639 C CA . SER A 1 81 ? 5.802 -21.649 2.748 1.00 92.38 81 SER A CA 1
ATOM 640 C C . SER A 1 81 ? 4.289 -21.837 2.941 1.00 92.38 81 SER A C 1
ATOM 642 O O . SER A 1 81 ? 3.863 -22.255 4.023 1.00 92.38 81 SER A O 1
ATOM 644 N N . ILE A 1 82 ? 3.476 -21.581 1.908 1.00 90.62 82 ILE A N 1
ATOM 645 C CA . ILE A 1 82 ? 2.006 -21.584 1.984 1.00 90.62 82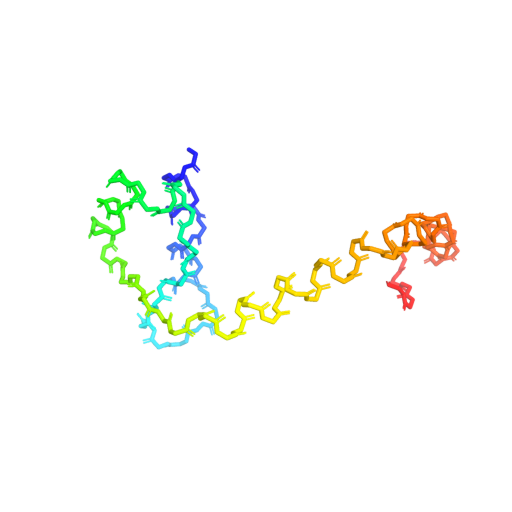 ILE A CA 1
ATOM 646 C C . ILE A 1 82 ? 1.439 -22.924 2.481 1.00 90.62 82 ILE A C 1
ATOM 648 O O . ILE A 1 82 ? 0.630 -22.891 3.411 1.00 90.62 82 ILE A O 1
ATOM 652 N N . PRO A 1 83 ? 1.856 -24.106 1.977 1.00 94.94 83 PRO A N 1
ATOM 653 C CA . PRO A 1 83 ? 1.316 -25.383 2.451 1.00 94.94 83 PRO A CA 1
ATOM 654 C C . PRO A 1 83 ? 1.482 -25.581 3.961 1.00 94.94 83 PRO A C 1
ATOM 656 O O . PRO A 1 83 ? 0.585 -26.088 4.633 1.00 94.94 83 PRO A O 1
ATOM 659 N N . ARG A 1 84 ? 2.605 -25.115 4.523 1.00 92.06 84 ARG A N 1
ATOM 660 C CA . ARG A 1 84 ? 2.871 -25.178 5.964 1.00 92.06 84 ARG A CA 1
ATOM 661 C C . ARG A 1 84 ? 1.947 -24.246 6.757 1.00 92.06 84 ARG A C 1
ATOM 663 O O . ARG A 1 84 ? 1.504 -24.629 7.836 1.00 92.06 84 ARG A O 1
ATOM 670 N N . HIS A 1 85 ? 1.645 -23.048 6.249 1.00 91.12 85 HIS A N 1
ATOM 671 C CA . HIS A 1 85 ? 0.679 -22.132 6.879 1.00 91.12 85 HIS A CA 1
ATOM 672 C C . HIS A 1 85 ? -0.742 -22.693 6.833 1.00 91.12 85 HIS A C 1
ATOM 674 O O . HIS A 1 85 ? -1.445 -22.674 7.841 1.00 91.12 85 HIS A O 1
ATOM 680 N N . VAL A 1 86 ? -1.132 -23.278 5.700 1.00 89.81 86 VAL A N 1
ATOM 681 C CA . VAL A 1 86 ? -2.434 -23.937 5.547 1.00 89.81 86 VAL A CA 1
ATOM 682 C C . VAL A 1 86 ? -2.564 -25.106 6.524 1.00 89.81 86 VAL A C 1
ATOM 684 O O . VAL A 1 86 ? -3.557 -25.190 7.241 1.00 89.81 86 VAL A O 1
ATOM 687 N N . ALA A 1 87 ? -1.546 -25.963 6.638 1.00 91.12 87 ALA A N 1
ATOM 688 C CA . ALA A 1 87 ? -1.551 -27.069 7.597 1.00 91.12 87 ALA A CA 1
ATOM 689 C C . ALA A 1 87 ? -1.660 -26.589 9.058 1.00 91.12 87 ALA A C 1
ATOM 691 O O . ALA A 1 87 ? -2.364 -27.205 9.864 1.00 91.12 87 ALA A O 1
ATOM 692 N N . ALA A 1 88 ? -1.003 -25.474 9.397 1.00 88.44 88 ALA A N 1
ATOM 693 C CA . ALA A 1 88 ? -1.113 -24.860 10.718 1.00 88.44 88 ALA A CA 1
ATOM 694 C C . ALA A 1 88 ? -2.537 -24.348 10.988 1.00 88.44 88 ALA A C 1
ATOM 696 O O . ALA A 1 88 ? -3.076 -24.607 12.060 1.00 88.44 88 ALA A O 1
ATOM 697 N N . CYS A 1 89 ? -3.167 -23.699 10.006 1.00 90.75 89 CYS A N 1
ATOM 698 C CA . CYS A 1 89 ? -4.543 -23.208 10.104 1.00 90.75 89 CYS A CA 1
ATOM 699 C C . CYS A 1 89 ? -5.552 -24.358 10.271 1.00 90.75 89 CYS A C 1
ATOM 701 O O . CYS A 1 89 ? -6.413 -24.315 11.148 1.00 90.75 89 CYS A O 1
ATOM 703 N N . VAL A 1 90 ? -5.392 -25.442 9.501 1.00 92.69 90 VAL A N 1
ATOM 704 C CA . VAL A 1 90 ? -6.222 -26.652 9.633 1.00 92.69 90 VAL A CA 1
ATOM 705 C C . VAL A 1 90 ? -6.069 -27.273 11.023 1.00 92.69 90 VAL A C 1
ATOM 707 O O . VAL A 1 90 ? -7.064 -27.617 11.658 1.00 92.69 90 VAL A O 1
ATOM 710 N N . SER A 1 91 ? -4.837 -27.373 11.527 1.00 91.81 91 SER A N 1
ATOM 711 C CA . SER A 1 91 ? -4.565 -27.904 12.871 1.00 91.81 91 SER A CA 1
ATOM 712 C C . SER A 1 91 ? -5.166 -27.026 13.972 1.00 91.81 91 SER A C 1
ATOM 714 O O . SER A 1 91 ? -5.636 -27.544 14.983 1.00 91.81 91 SER A O 1
ATOM 716 N N . ALA A 1 92 ? -5.200 -25.710 13.752 1.00 91.50 92 ALA A N 1
ATOM 717 C CA . ALA A 1 92 ? -5.841 -24.731 14.623 1.00 91.50 92 ALA A CA 1
ATOM 718 C C . ALA A 1 92 ? -7.366 -24.639 14.424 1.00 91.50 92 ALA A C 1
ATOM 720 O O . ALA A 1 92 ? -8.000 -23.777 15.017 1.00 91.50 92 ALA A O 1
ATOM 721 N N . LYS A 1 93 ? -7.977 -25.500 13.595 1.00 91.81 93 LYS A N 1
ATOM 722 C CA . LYS A 1 93 ? -9.421 -25.484 13.284 1.00 91.81 93 LYS A CA 1
ATOM 723 C C . LYS A 1 93 ? -9.931 -24.123 12.786 1.00 91.81 93 LYS A C 1
ATOM 725 O O . LYS A 1 93 ? -11.097 -23.794 12.981 1.00 91.81 93 LYS A O 1
ATOM 730 N N . GLY A 1 94 ? -9.071 -23.364 12.109 1.00 81.56 94 GLY A N 1
ATOM 731 C CA . GLY A 1 94 ? -9.391 -22.033 11.595 1.00 81.56 94 GLY A CA 1
ATOM 732 C C . GLY A 1 94 ? -9.093 -20.874 12.550 1.00 81.56 94 GLY A C 1
ATOM 733 O O . GLY A 1 94 ? -9.294 -19.730 12.148 1.00 81.56 94 GLY A O 1
ATOM 734 N N . ASP A 1 95 ? -8.586 -21.130 13.760 1.00 87.12 95 ASP A N 1
ATOM 735 C CA . ASP A 1 95 ? -8.118 -20.072 14.660 1.00 87.12 95 ASP A CA 1
ATOM 736 C C . ASP A 1 95 ? -6.779 -19.471 14.195 1.00 87.12 95 ASP A C 1
ATOM 738 O O . ASP A 1 95 ? -6.038 -20.054 13.393 1.00 87.12 95 ASP A O 1
ATOM 742 N N . PHE A 1 96 ? -6.449 -18.286 14.720 1.00 85.62 96 PHE A N 1
ATOM 743 C CA . PHE A 1 96 ? -5.211 -17.580 14.394 1.00 85.62 96 PHE A CA 1
ATOM 744 C C . PHE A 1 96 ? -3.970 -18.441 14.650 1.00 85.62 96 PHE A C 1
ATOM 746 O O . PHE A 1 96 ? -3.802 -19.054 15.706 1.00 85.62 96 PHE A O 1
ATOM 753 N N . THR A 1 97 ? -3.058 -18.429 13.679 1.00 87.31 97 THR A N 1
ATOM 754 C CA . THR A 1 97 ? -1.743 -19.064 13.802 1.00 87.31 97 THR A CA 1
ATOM 755 C C . THR A 1 97 ? -0.665 -18.006 14.035 1.00 87.31 97 THR A C 1
ATOM 757 O O . THR A 1 97 ? -0.927 -16.811 13.977 1.00 87.31 97 THR A O 1
ATOM 760 N N . LYS A 1 98 ? 0.576 -18.428 14.292 1.00 84.88 98 LYS A N 1
ATOM 761 C CA . LYS A 1 98 ? 1.725 -17.520 14.477 1.00 84.88 98 LYS A CA 1
ATOM 762 C C . LYS A 1 98 ? 2.223 -16.830 13.190 1.00 84.88 98 LYS A C 1
ATOM 764 O O . LYS A 1 98 ? 3.279 -16.201 13.232 1.00 84.88 98 LYS A O 1
ATOM 769 N N . TYR A 1 99 ? 1.546 -17.061 12.066 1.00 76.50 99 TYR A N 1
ATOM 770 C CA . TYR A 1 99 ? 1.866 -16.550 10.732 1.00 76.50 99 TYR A CA 1
ATOM 771 C C . TYR A 1 99 ? 0.810 -15.552 10.287 1.00 76.50 99 TYR A C 1
ATOM 773 O O . TYR A 1 99 ? -0.374 -15.802 10.614 1.00 76.50 99 TYR A O 1
#

Organism: Haemaphysalis longicornis (NCBI:txid44386)

Radius of gyration: 19.88 Å; chains: 1; bounding box: 34×48×31 Å

Sequence (99 aa):
MASDIVDSVVIPYALDGPFADGLYYLQQDRSLIHMARSVKHLLDERGVMATAGPRDALWQAVEEERQRLRATDFAARLFESIPRHVAACVSAKGDFTKY